Protein AF-A0A177PWS9-F1 (afdb_monomer_lite)

Secondary structure (DSSP, 8-state):
------PPPPHHHHHHHHHHHH---EEEEE-TTS-EEEEETTTTEEEEESSHHHHHHHHHHHHHHHHHHHHHH-SSTTTT--PPPHHHHHHHHHHHHHHHHHHHHTT--

Foldseek 3Di:
DDPPPPDPPPLVVVLVCCCVVVVWDKDWDQDPVQKIKIATQFQGDIAIDNDPVVRVVVRSVVLSVLVVVCVVPPPDPVVNGDGHDPVVVVVSVVRVVVVVVCVVVVPDD

pLDDT: mean 72.13, std 15.71, range [32.59, 92.88]

Structure (mmCIF, N/CA/C/O backbone):
data_AF-A0A177PWS9-F1
#
_entry.id   AF-A0A177PWS9-F1
#
loop_
_atom_site.group_PDB
_atom_site.id
_atom_site.type_symbol
_atom_site.label_atom_id
_atom_site.label_alt_id
_atom_site.label_comp_id
_atom_site.label_asym_id
_atom_site.label_entity_id
_atom_site.label_seq_id
_atom_site.pdbx_PDB_ins_code
_atom_site.Cartn_x
_atom_site.Cartn_y
_atom_site.Cartn_z
_atom_site.occupancy
_atom_site.B_iso_or_equiv
_atom_site.auth_seq_id
_atom_site.auth_comp_id
_atom_site.auth_asym_id
_atom_site.auth_atom_id
_atom_site.pdbx_PDB_model_num
ATOM 1 N N . MET A 1 1 ? 23.301 28.354 -22.644 1.00 34.28 1 MET A N 1
ATOM 2 C CA . MET A 1 1 ? 22.295 27.435 -23.216 1.00 34.28 1 MET A CA 1
ATOM 3 C C . MET A 1 1 ? 22.006 26.421 -22.125 1.00 34.28 1 MET A C 1
ATOM 5 O O . MET A 1 1 ? 22.954 25.837 -21.627 1.00 34.28 1 MET A O 1
ATOM 9 N N . MET A 1 2 ? 20.772 26.397 -21.621 1.00 33.56 2 MET A N 1
ATOM 10 C CA . MET A 1 2 ? 20.396 25.753 -20.358 1.00 33.56 2 MET A CA 1
ATOM 11 C C . MET A 1 2 ? 20.442 24.224 -20.452 1.00 33.56 2 MET A C 1
ATOM 13 O O . MET A 1 2 ? 19.591 23.631 -21.112 1.00 33.56 2 MET A O 1
ATOM 17 N N . GLU A 1 3 ? 21.363 23.595 -19.728 1.00 37.84 3 GLU A N 1
ATOM 18 C CA . GLU A 1 3 ? 21.196 22.218 -19.266 1.00 37.84 3 GLU A CA 1
ATOM 19 C C . GLU A 1 3 ? 20.168 22.241 -18.130 1.00 37.84 3 GLU A C 1
ATOM 21 O O . GLU A 1 3 ? 20.490 22.498 -16.971 1.00 37.84 3 GLU A O 1
ATOM 26 N N . ARG A 1 4 ? 18.890 22.032 -18.472 1.00 32.59 4 ARG A N 1
ATOM 27 C CA . ARG A 1 4 ? 17.914 21.567 -17.485 1.00 32.59 4 ARG A CA 1
ATOM 28 C C . ARG A 1 4 ? 18.302 20.136 -17.147 1.00 32.59 4 ARG A C 1
ATOM 30 O O . ARG A 1 4 ? 17.910 19.205 -17.846 1.00 32.59 4 ARG A O 1
ATOM 37 N N . LEU A 1 5 ? 19.094 19.991 -16.090 1.00 35.44 5 LEU A N 1
ATOM 38 C CA . LEU A 1 5 ? 19.068 18.797 -15.260 1.00 35.44 5 LEU A CA 1
ATOM 39 C C . LEU A 1 5 ? 17.593 18.458 -15.046 1.00 35.44 5 LEU A C 1
ATOM 41 O O . LEU A 1 5 ? 16.822 19.279 -14.552 1.00 35.44 5 LEU A O 1
ATOM 45 N N . CYS A 1 6 ? 17.187 17.301 -15.553 1.00 34.47 6 CYS A N 1
ATOM 46 C CA . CYS A 1 6 ? 15.897 16.716 -15.258 1.00 34.47 6 CYS A CA 1
ATOM 47 C C . CYS A 1 6 ? 15.949 16.400 -13.762 1.00 34.47 6 CYS A C 1
ATOM 49 O O . CYS A 1 6 ? 16.496 15.373 -13.369 1.00 34.47 6 CYS A O 1
ATOM 51 N N . GLU A 1 7 ? 15.533 17.356 -12.928 1.00 40.75 7 GLU A N 1
ATOM 52 C CA . GLU A 1 7 ? 15.338 17.108 -11.506 1.00 40.75 7 GLU A CA 1
ATOM 53 C C . GLU A 1 7 ? 14.378 15.918 -11.423 1.00 40.75 7 GLU A C 1
ATOM 55 O O . GLU A 1 7 ? 13.330 15.955 -12.084 1.00 40.75 7 GLU A O 1
ATOM 60 N N . PRO A 1 8 ? 14.747 14.826 -10.726 1.00 44.16 8 PRO A N 1
ATOM 61 C CA . PRO A 1 8 ? 13.814 13.734 -10.539 1.00 44.16 8 PRO A CA 1
ATOM 62 C C . PRO A 1 8 ? 12.556 14.342 -9.906 1.00 44.16 8 PRO A C 1
ATOM 64 O O . PRO A 1 8 ? 12.687 15.100 -8.938 1.00 44.16 8 PRO A O 1
ATOM 67 N N . PRO A 1 9 ? 11.360 14.104 -10.476 1.00 49.59 9 PRO A N 1
ATOM 68 C CA . PRO A 1 9 ? 10.129 14.586 -9.867 1.00 49.59 9 PRO A CA 1
ATOM 69 C C . PRO A 1 9 ? 10.121 14.134 -8.409 1.00 49.59 9 PRO A C 1
ATOM 71 O O . PRO A 1 9 ? 10.553 13.015 -8.113 1.00 49.59 9 PRO A O 1
ATOM 74 N N . ALA A 1 10 ? 9.703 15.012 -7.494 1.00 54.94 10 ALA A N 1
ATOM 75 C CA . ALA A 1 10 ? 9.670 14.652 -6.086 1.00 54.94 10 ALA A CA 1
ATOM 76 C C . ALA A 1 10 ? 8.857 13.357 -5.943 1.00 54.94 10 ALA A C 1
ATOM 78 O O . ALA A 1 10 ? 7.873 13.167 -6.657 1.00 54.94 10 ALA A O 1
ATOM 79 N N . ALA A 1 11 ? 9.250 12.456 -5.040 1.00 53.84 11 ALA A N 1
ATOM 80 C CA . ALA A 1 11 ? 8.570 11.168 -4.858 1.00 53.84 11 ALA A CA 1
ATOM 81 C C . ALA A 1 11 ? 7.035 11.319 -4.719 1.00 53.84 11 ALA A C 1
ATOM 83 O O . ALA A 1 11 ? 6.278 10.472 -5.192 1.00 53.84 11 ALA A O 1
ATOM 84 N N . GLY A 1 12 ? 6.577 12.450 -4.162 1.00 55.38 12 GLY A N 1
ATOM 85 C CA . GLY A 1 12 ? 5.165 12.840 -4.112 1.00 55.38 12 GLY A CA 1
ATOM 86 C C . GLY A 1 12 ? 4.505 13.081 -5.480 1.00 55.38 12 GLY A C 1
ATOM 87 O O . GLY A 1 12 ? 3.402 12.591 -5.700 1.00 55.38 12 GLY A O 1
ATOM 88 N N . ASP A 1 13 ? 5.181 13.744 -6.423 1.00 58.66 13 ASP A N 1
ATOM 89 C CA . ASP A 1 13 ? 4.674 13.981 -7.786 1.00 58.66 13 ASP A CA 1
ATOM 90 C C . ASP A 1 13 ? 4.559 12.672 -8.581 1.00 58.66 13 ASP A C 1
ATOM 92 O O . ASP A 1 13 ? 3.644 12.490 -9.388 1.00 58.66 13 ASP A O 1
ATOM 96 N N . ILE A 1 14 ? 5.489 11.738 -8.354 1.00 63.84 14 ILE A N 1
ATOM 97 C CA . ILE A 1 14 ? 5.445 10.402 -8.959 1.00 63.84 14 ILE A CA 1
ATOM 98 C C . ILE A 1 14 ? 4.253 9.628 -8.397 1.00 63.84 14 ILE A C 1
ATOM 100 O O . ILE A 1 14 ? 3.500 9.044 -9.170 1.00 63.84 14 ILE A O 1
ATOM 104 N N . LEU A 1 15 ? 4.047 9.655 -7.077 1.00 62.00 15 LEU A N 1
ATOM 105 C CA . LEU A 1 15 ? 2.925 8.984 -6.420 1.00 62.00 15 LEU A CA 1
ATOM 106 C C . LEU A 1 15 ? 1.571 9.524 -6.860 1.00 62.00 15 LEU A C 1
ATOM 108 O O . LEU A 1 15 ? 0.686 8.723 -7.155 1.00 62.00 15 LEU A O 1
ATOM 112 N N . GLU A 1 16 ? 1.394 10.845 -6.932 1.00 63.03 16 GLU A N 1
ATOM 113 C CA . GLU A 1 16 ? 0.136 11.428 -7.409 1.00 63.03 16 GLU A CA 1
ATOM 114 C C . GLU A 1 16 ? -0.134 11.037 -8.861 1.00 63.03 16 GLU A C 1
ATOM 116 O O . GLU A 1 16 ? -1.205 10.505 -9.158 1.00 63.03 16 GLU A O 1
ATOM 121 N N . ARG A 1 17 ? 0.858 11.174 -9.750 1.00 60.59 17 ARG A N 1
ATOM 122 C CA . ARG A 1 17 ? 0.700 10.784 -11.158 1.00 60.59 17 ARG A CA 1
ATOM 123 C C . ARG A 1 17 ? 0.443 9.296 -11.328 1.00 60.59 17 ARG A C 1
ATOM 125 O O . ARG A 1 17 ? -0.409 8.913 -12.118 1.00 60.59 17 ARG A O 1
ATOM 132 N N . VAL A 1 18 ? 1.134 8.448 -10.578 1.00 63.88 18 VAL A N 1
ATOM 133 C CA . VAL A 1 18 ? 0.901 7.001 -10.575 1.00 63.88 18 VAL A CA 1
ATOM 134 C C . VAL A 1 18 ? -0.500 6.699 -10.064 1.00 63.88 18 VAL A C 1
ATOM 136 O O . VAL A 1 18 ? -1.207 5.897 -10.659 1.00 63.88 18 VAL A O 1
ATOM 139 N N . ASN A 1 19 ? -0.947 7.329 -8.986 1.00 61.38 19 ASN A N 1
ATOM 140 C CA . ASN A 1 19 ? -2.262 7.043 -8.436 1.00 61.38 19 ASN A CA 1
ATOM 141 C C . ASN A 1 19 ? -3.390 7.496 -9.386 1.00 61.38 19 ASN A C 1
ATOM 143 O O . ASN A 1 19 ? -4.392 6.792 -9.534 1.00 61.38 19 ASN A O 1
ATOM 147 N N . GLU A 1 20 ? -3.209 8.617 -10.089 1.00 58.16 20 GLU A N 1
ATOM 148 C CA . GLU A 1 20 ? -4.157 9.124 -11.086 1.00 58.16 20 GLU A CA 1
ATOM 149 C C . GLU A 1 20 ? -4.127 8.339 -12.408 1.00 58.16 20 GLU A C 1
ATOM 151 O O . GLU A 1 20 ? -5.187 7.965 -12.922 1.00 58.16 20 GLU A O 1
ATOM 156 N N . GLU A 1 21 ? -2.939 8.044 -12.945 1.00 60.59 21 GLU A N 1
ATOM 157 C CA . GLU A 1 21 ? -2.759 7.346 -14.226 1.00 60.59 21 GLU A CA 1
ATOM 158 C C . GLU A 1 21 ? -2.955 5.820 -14.095 1.00 60.59 21 GLU A C 1
ATOM 160 O O . GLU A 1 21 ? -3.541 5.200 -14.986 1.00 60.59 21 GLU A O 1
ATOM 165 N N . LEU A 1 22 ? -2.526 5.197 -12.985 1.00 62.25 22 LEU A N 1
ATOM 166 C CA . LEU A 1 22 ? -2.608 3.741 -12.753 1.00 62.25 22 LEU A 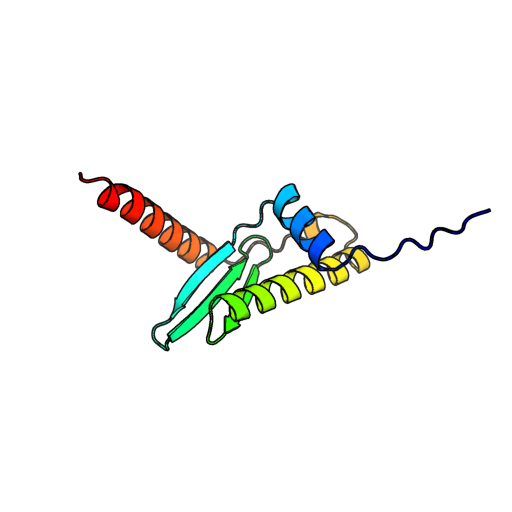CA 1
ATOM 167 C C . LEU A 1 22 ? -3.793 3.297 -11.878 1.00 62.25 22 LEU A C 1
ATOM 169 O O . LEU A 1 22 ? -4.046 2.094 -11.813 1.00 62.25 22 LEU A O 1
ATOM 173 N N . ARG A 1 23 ? -4.557 4.215 -11.257 1.00 66.81 23 ARG A N 1
ATOM 174 C CA . ARG A 1 23 ? -5.728 3.910 -10.398 1.00 66.81 23 ARG A CA 1
ATOM 175 C C . ARG A 1 23 ? -5.491 2.703 -9.481 1.00 66.81 23 ARG A C 1
ATOM 177 O O . ARG A 1 23 ? -6.216 1.703 -9.546 1.00 66.81 23 ARG A O 1
ATOM 184 N N . LEU A 1 24 ? -4.468 2.799 -8.634 1.00 75.88 24 LEU A N 1
ATOM 185 C CA . LEU A 1 24 ? -4.084 1.713 -7.737 1.00 75.88 24 LEU A CA 1
ATOM 186 C C . LEU A 1 24 ? -5.204 1.411 -6.732 1.00 75.88 24 LEU A C 1
ATOM 188 O O . LEU A 1 24 ? -5.727 2.288 -6.039 1.00 75.88 24 LEU A O 1
ATOM 192 N N . ARG A 1 25 ? -5.598 0.141 -6.649 1.00 78.81 25 ARG A N 1
ATOM 193 C CA . ARG A 1 25 ? -6.630 -0.324 -5.723 1.00 78.81 25 ARG A CA 1
ATOM 194 C C . ARG A 1 25 ? -5.999 -0.662 -4.388 1.00 78.81 25 ARG A C 1
ATOM 196 O O . ARG A 1 25 ? -5.457 -1.752 -4.190 1.00 78.81 25 ARG A O 1
ATOM 203 N N . ASN A 1 26 ? -6.174 0.270 -3.464 1.00 83.69 26 ASN A N 1
ATOM 204 C CA . ASN A 1 26 ? -5.714 0.144 -2.093 1.00 83.69 26 ASN A CA 1
ATOM 205 C C . ASN A 1 26 ? -6.896 -0.147 -1.164 1.00 83.69 26 ASN A C 1
ATOM 207 O O . ASN A 1 26 ? -8.020 0.309 -1.395 1.00 83.69 26 ASN A O 1
ATOM 211 N N . PHE A 1 27 ? -6.654 -0.895 -0.093 1.00 82.88 27 PHE A N 1
ATOM 212 C CA . PHE A 1 27 ? -7.579 -0.964 1.034 1.00 82.88 27 PHE A CA 1
ATOM 213 C C . PHE A 1 27 ? -6.833 -0.863 2.351 1.00 82.88 27 PHE A C 1
ATOM 215 O O . PHE A 1 27 ? -5.653 -1.190 2.438 1.00 82.88 27 PHE A O 1
ATOM 222 N N . ALA A 1 28 ? -7.558 -0.410 3.366 1.00 86.81 28 ALA A N 1
ATOM 223 C CA . ALA A 1 28 ? -7.084 -0.327 4.729 1.00 86.81 28 ALA A CA 1
ATOM 224 C C . ALA A 1 28 ? -8.042 -1.093 5.638 1.00 86.81 28 ALA A C 1
ATOM 226 O O . ALA A 1 28 ? -9.263 -1.010 5.475 1.00 86.81 28 ALA A O 1
ATOM 227 N N . GLU A 1 29 ? -7.497 -1.827 6.595 1.00 86.00 29 GLU A N 1
ATOM 228 C CA . GLU A 1 29 ? -8.256 -2.455 7.665 1.00 86.00 29 GLU A CA 1
ATOM 229 C C . GLU A 1 29 ? -7.520 -2.282 8.990 1.00 86.00 29 GLU A C 1
ATOM 231 O O . GLU A 1 29 ? -6.304 -2.442 9.068 1.00 86.00 29 GLU A O 1
ATOM 236 N N . GLN A 1 30 ? -8.264 -1.960 10.045 1.00 88.25 30 GLN A N 1
ATOM 237 C CA . GLN A 1 30 ? -7.723 -2.020 11.394 1.00 88.25 30 GLN A CA 1
ATOM 238 C C . GLN A 1 30 ? -7.806 -3.467 11.886 1.00 88.25 30 GLN A C 1
ATOM 240 O O . GLN A 1 30 ? -8.868 -4.100 11.841 1.00 88.25 30 GLN A O 1
ATOM 245 N N . ARG A 1 31 ? -6.672 -4.011 12.320 1.00 85.06 31 ARG A N 1
ATOM 246 C CA . ARG A 1 31 ? -6.564 -5.356 12.880 1.00 85.06 31 ARG A CA 1
ATOM 247 C C . ARG A 1 31 ? -6.961 -5.356 14.361 1.00 85.06 31 ARG A C 1
ATOM 249 O O . ARG A 1 31 ? -7.145 -4.318 14.993 1.00 85.06 31 ARG A O 1
ATOM 256 N N . ARG A 1 32 ? -7.171 -6.556 14.915 1.00 79.69 32 ARG A N 1
ATOM 257 C CA . ARG A 1 32 ? -7.674 -6.749 16.294 1.00 79.69 32 ARG A CA 1
ATOM 258 C C . ARG A 1 32 ? -6.703 -6.276 17.380 1.00 79.69 32 ARG A C 1
ATOM 260 O O . ARG A 1 32 ? -7.131 -6.050 18.503 1.00 79.69 32 ARG A O 1
ATOM 267 N N . ASP A 1 33 ? -5.429 -6.169 17.043 1.00 84.56 33 ASP A N 1
ATOM 268 C CA . ASP A 1 33 ? -4.336 -5.630 17.856 1.00 84.56 33 ASP A CA 1
ATOM 269 C C . ASP A 1 33 ? -4.292 -4.090 17.863 1.00 84.56 33 ASP A C 1
ATOM 271 O O . ASP A 1 33 ? -3.470 -3.510 18.562 1.00 84.56 33 ASP A O 1
ATOM 275 N N . GLY A 1 34 ? -5.184 -3.422 17.123 1.00 86.06 34 GLY A N 1
ATOM 276 C CA . GLY A 1 34 ? -5.230 -1.964 17.005 1.00 86.06 34 GLY A CA 1
ATOM 277 C C . GLY A 1 34 ? -4.371 -1.409 15.868 1.00 86.06 34 GLY A C 1
ATOM 278 O O . GLY A 1 34 ? -4.537 -0.238 15.523 1.00 86.06 34 GLY A O 1
ATOM 279 N N . MET A 1 35 ? -3.542 -2.247 15.238 1.00 89.81 35 MET A N 1
ATOM 280 C CA . MET A 1 35 ? -2.681 -1.865 14.122 1.00 89.81 35 MET A CA 1
ATOM 281 C C . MET A 1 35 ? -3.4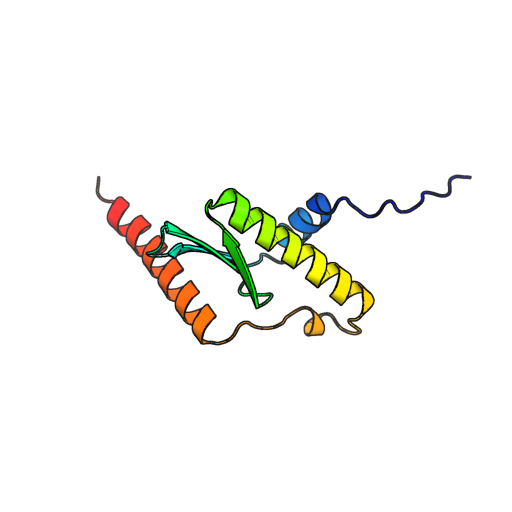91 -1.589 12.859 1.00 89.81 35 MET A C 1
ATOM 283 O O . MET A 1 35 ? -4.457 -2.288 12.534 1.00 89.81 35 MET A O 1
ATOM 287 N N . TRP A 1 36 ? -3.062 -0.589 12.102 1.00 90.75 36 TRP A N 1
ATOM 288 C CA . TRP A 1 36 ? -3.549 -0.329 10.760 1.00 90.75 36 TRP A CA 1
ATOM 289 C C . TRP A 1 36 ? -2.758 -1.138 9.751 1.00 90.75 36 TRP A C 1
ATOM 291 O O . TRP A 1 36 ? -1.538 -1.043 9.680 1.00 90.75 36 TRP A O 1
ATOM 301 N N . TYR A 1 37 ? -3.484 -1.907 8.948 1.00 90.19 37 TYR A N 1
ATOM 302 C CA . TYR A 1 37 ? -2.955 -2.643 7.816 1.00 90.19 37 TYR A CA 1
ATOM 303 C C . TYR A 1 37 ? -3.455 -2.006 6.525 1.00 90.19 37 TYR A C 1
ATOM 305 O O . TYR A 1 37 ? -4.663 -1.821 6.354 1.00 90.19 37 TYR A O 1
ATOM 313 N N . VAL A 1 38 ? -2.544 -1.691 5.613 1.00 90.31 38 VAL A N 1
ATOM 314 C CA . VAL A 1 38 ? -2.864 -1.175 4.283 1.00 90.31 38 VAL A CA 1
ATOM 315 C C . VAL A 1 38 ? -2.237 -2.057 3.215 1.00 90.31 38 VAL A C 1
ATOM 317 O O . VAL A 1 38 ? -1.138 -2.575 3.388 1.00 90.31 38 VAL A O 1
ATOM 320 N N . HIS A 1 39 ? -2.947 -2.239 2.105 1.00 86.88 39 HIS A N 1
ATOM 321 C CA . HIS A 1 39 ? -2.527 -3.145 1.039 1.00 86.88 39 HIS A CA 1
ATOM 322 C C . HIS A 1 39 ? -2.870 -2.575 -0.333 1.00 86.88 39 HIS A C 1
ATOM 324 O O . HIS A 1 39 ? -4.024 -2.214 -0.582 1.00 86.88 39 HIS A O 1
ATOM 330 N N . CYS A 1 40 ? -1.891 -2.565 -1.236 1.00 86.44 40 CYS A N 1
ATOM 331 C CA . CYS A 1 40 ? -2.045 -2.270 -2.657 1.00 86.44 40 CYS A CA 1
ATOM 332 C C . CYS A 1 40 ? -2.167 -3.578 -3.450 1.00 86.44 40 CYS A C 1
ATOM 334 O O . CYS A 1 40 ? -1.251 -4.400 -3.511 1.00 86.44 40 CYS A O 1
ATOM 336 N N . ILE A 1 41 ? -3.320 -3.795 -4.080 1.00 81.38 41 ILE A N 1
ATOM 337 C CA . ILE A 1 41 ? -3.640 -5.065 -4.757 1.00 81.38 41 ILE A CA 1
ATOM 338 C C . ILE A 1 41 ? -2.918 -5.196 -6.090 1.00 81.38 41 ILE A C 1
ATOM 340 O O . ILE A 1 41 ? -2.578 -6.307 -6.504 1.00 81.38 41 ILE A O 1
ATOM 344 N N . ASP A 1 42 ? -2.742 -4.073 -6.777 1.00 79.62 42 ASP A N 1
ATOM 345 C CA . ASP A 1 42 ? -2.195 -4.053 -8.128 1.00 79.62 42 ASP A CA 1
ATOM 346 C C . ASP A 1 42 ? -0.679 -4.297 -8.126 1.00 79.62 42 ASP A C 1
ATOM 348 O O . ASP A 1 42 ? -0.174 -4.940 -9.046 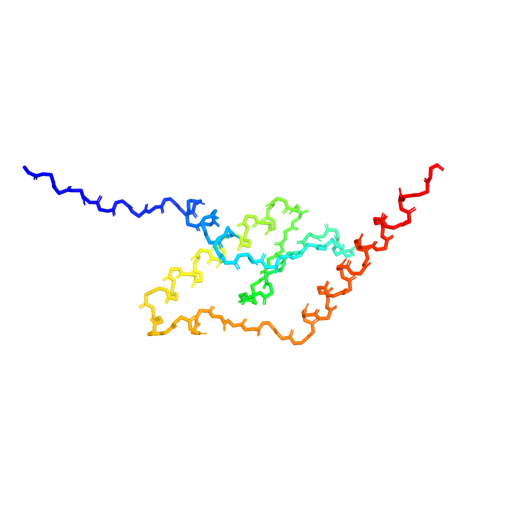1.00 79.62 42 ASP A O 1
ATOM 352 N N . LEU A 1 43 ? 0.014 -3.883 -7.057 1.00 80.94 43 LEU A N 1
ATOM 353 C CA . LEU A 1 43 ? 1.458 -4.083 -6.870 1.00 80.94 43 LEU A CA 1
ATOM 354 C C . LEU A 1 43 ? 1.805 -5.187 -5.859 1.00 80.94 43 LEU A C 1
ATOM 356 O O . LEU A 1 43 ? 2.964 -5.575 -5.747 1.00 80.94 43 LEU A O 1
ATOM 360 N N . CYS A 1 44 ? 0.809 -5.727 -5.146 1.00 84.50 44 CYS A N 1
ATOM 361 C CA . CYS A 1 44 ? 1.006 -6.705 -4.074 1.00 84.50 44 CYS A CA 1
ATOM 362 C C . CYS A 1 44 ? 1.970 -6.209 -2.981 1.00 84.50 44 CYS A C 1
ATOM 364 O O . CYS A 1 44 ? 2.846 -6.951 -2.539 1.00 84.50 44 CYS A O 1
ATOM 366 N N . LEU A 1 45 ? 1.793 -4.956 -2.568 1.00 87.19 45 LEU A N 1
ATOM 367 C CA . LEU A 1 45 ? 2.564 -4.320 -1.502 1.00 87.19 45 LEU A CA 1
ATOM 368 C C . LEU A 1 45 ? 1.676 -4.103 -0.287 1.00 87.19 45 LEU A C 1
ATOM 370 O O . LEU A 1 45 ? 0.491 -3.788 -0.437 1.00 87.19 45 LEU A O 1
ATOM 374 N N . ASP A 1 46 ? 2.255 -4.245 0.896 1.00 90.19 46 ASP A N 1
ATOM 375 C CA . ASP A 1 46 ? 1.550 -4.070 2.149 1.00 90.19 46 ASP A CA 1
ATOM 376 C C . ASP A 1 46 ? 2.407 -3.431 3.233 1.00 90.19 46 ASP A C 1
ATOM 378 O O . ASP A 1 46 ? 3.614 -3.653 3.345 1.00 90.19 46 ASP A O 1
ATOM 382 N N . ALA A 1 47 ? 1.742 -2.622 4.051 1.00 92.06 47 ALA A N 1
ATOM 383 C CA . ALA A 1 47 ? 2.364 -1.931 5.160 1.00 92.06 47 ALA A CA 1
ATOM 384 C C . ALA A 1 47 ? 1.470 -1.966 6.397 1.00 92.06 47 ALA A C 1
ATOM 386 O O . ALA A 1 47 ? 0.237 -1.961 6.319 1.00 92.06 47 ALA A O 1
ATOM 387 N N . GLU A 1 48 ? 2.119 -1.975 7.557 1.00 92.25 48 GLU A N 1
ATOM 388 C CA . GLU A 1 48 ? 1.461 -1.911 8.854 1.00 92.25 48 GLU A CA 1
ATOM 389 C C . GLU A 1 48 ? 2.089 -0.845 9.759 1.00 92.25 48 GLU A C 1
ATOM 391 O O . GLU A 1 48 ? 3.303 -0.586 9.732 1.00 92.25 48 GLU A O 1
ATOM 396 N N . ALA A 1 49 ? 1.242 -0.183 10.542 1.00 92.88 49 ALA A N 1
ATOM 397 C CA . ALA A 1 49 ? 1.654 0.795 11.542 1.00 92.88 49 ALA A CA 1
ATOM 398 C C . ALA A 1 49 ? 0.563 1.014 12.597 1.00 92.88 49 ALA A C 1
ATOM 400 O O . ALA A 1 49 ? -0.585 0.617 12.410 1.00 92.88 49 ALA A O 1
ATOM 401 N N . ASP A 1 50 ? 0.909 1.712 13.678 1.00 90.75 50 ASP A N 1
ATOM 402 C CA . ASP A 1 50 ? -0.022 2.036 14.764 1.00 90.75 50 ASP A CA 1
ATOM 403 C C . ASP A 1 50 ? -1.126 3.016 14.330 1.00 90.75 50 ASP A C 1
ATOM 405 O O . ASP A 1 50 ? -2.230 3.010 14.877 1.00 90.75 50 ASP A O 1
ATOM 409 N N . THR A 1 51 ? -0.862 3.846 13.315 1.00 91.62 51 THR A N 1
ATOM 410 C CA . THR A 1 51 ? -1.822 4.815 12.776 1.00 91.62 51 THR A CA 1
ATOM 411 C C . THR A 1 51 ? -2.083 4.585 11.289 1.00 91.62 51 THR A C 1
ATOM 413 O O . THR A 1 51 ? -1.213 4.133 10.544 1.00 91.62 51 THR A O 1
ATOM 416 N N . TYR A 1 52 ? -3.289 4.938 10.830 1.00 86.56 52 TYR A N 1
ATOM 417 C CA . TYR A 1 52 ? -3.634 4.882 9.405 1.00 86.56 52 TYR A CA 1
ATOM 418 C C . TYR A 1 52 ? -2.687 5.739 8.558 1.00 86.56 52 TYR A C 1
ATOM 420 O O . TYR A 1 52 ? -2.285 5.317 7.476 1.00 86.56 52 TYR A O 1
ATOM 428 N N . SER A 1 53 ? -2.332 6.928 9.059 1.00 87.44 53 SER A N 1
ATOM 429 C CA . SER A 1 53 ? -1.437 7.851 8.360 1.00 87.44 53 SER A CA 1
ATOM 430 C C . SER A 1 53 ? -0.059 7.228 8.162 1.00 87.44 53 SER A C 1
ATOM 432 O O . SER A 1 53 ? 0.435 7.218 7.042 1.00 87.44 53 SER A O 1
ATOM 434 N N . ASP A 1 54 ? 0.522 6.643 9.211 1.00 89.31 54 ASP A N 1
ATOM 435 C CA . ASP A 1 54 ? 1.846 6.022 9.122 1.00 89.31 54 ASP A CA 1
ATOM 436 C C . ASP A 1 54 ? 1.834 4.782 8.230 1.00 89.31 54 ASP A C 1
ATOM 438 O O . ASP A 1 54 ? 2.759 4.564 7.450 1.00 89.31 54 ASP A O 1
ATOM 442 N N . ALA A 1 55 ? 0.775 3.970 8.314 1.00 89.44 55 ALA A N 1
ATOM 443 C CA . ALA A 1 55 ? 0.628 2.786 7.476 1.00 89.44 55 ALA A CA 1
ATOM 444 C C . ALA A 1 55 ? 0.544 3.191 5.998 1.00 89.44 55 ALA A C 1
ATOM 446 O O . ALA A 1 55 ? 1.208 2.594 5.153 1.00 89.44 55 ALA A O 1
ATOM 447 N N . ARG A 1 56 ? -0.218 4.249 5.696 1.00 87.88 56 ARG A N 1
ATOM 448 C CA . ARG A 1 56 ? -0.333 4.808 4.349 1.00 87.88 56 ARG A CA 1
ATOM 449 C C . ARG A 1 56 ? 0.993 5.362 3.836 1.00 87.88 56 ARG A C 1
ATOM 451 O O . ARG A 1 56 ? 1.384 4.975 2.745 1.00 87.88 56 ARG A O 1
ATOM 458 N N . THR A 1 57 ? 1.692 6.188 4.612 1.00 89.06 57 THR A N 1
ATOM 459 C CA . THR A 1 57 ? 2.999 6.732 4.210 1.00 89.06 57 THR A CA 1
ATOM 460 C C . THR A 1 57 ? 3.994 5.613 3.910 1.00 89.06 57 THR A C 1
ATOM 462 O O . THR A 1 57 ? 4.643 5.633 2.873 1.00 89.06 57 THR A O 1
ATOM 465 N N . LYS A 1 58 ? 4.054 4.574 4.755 1.00 90.56 58 LYS A N 1
ATOM 466 C CA . LYS A 1 58 ? 4.906 3.403 4.499 1.00 90.56 58 LYS A CA 1
ATOM 467 C C . LYS A 1 58 ? 4.542 2.677 3.204 1.00 90.56 58 LYS A C 1
ATOM 469 O O . LYS A 1 58 ? 5.434 2.208 2.504 1.00 90.56 58 LYS A O 1
ATOM 474 N N . LEU A 1 59 ? 3.251 2.535 2.901 1.00 89.50 59 LEU A N 1
ATOM 475 C CA . LEU A 1 59 ? 2.809 1.914 1.652 1.00 89.50 59 LEU A CA 1
ATOM 476 C C . LEU A 1 59 ? 3.193 2.771 0.446 1.00 89.50 59 LEU A C 1
ATOM 478 O O . LEU A 1 59 ? 3.664 2.231 -0.549 1.00 89.50 59 LEU A O 1
ATOM 482 N N . ASP A 1 60 ? 3.017 4.085 0.547 1.00 87.38 60 ASP A N 1
ATOM 483 C CA . ASP A 1 60 ? 3.384 5.035 -0.498 1.00 87.38 60 ASP A CA 1
ATOM 484 C C . ASP A 1 60 ? 4.904 4.977 -0.770 1.00 87.38 60 ASP A C 1
ATOM 486 O O . ASP A 1 60 ? 5.311 4.820 -1.921 1.00 87.38 60 ASP A O 1
ATOM 490 N N . ASP A 1 61 ? 5.742 4.943 0.272 1.00 88.31 61 ASP A N 1
ATOM 491 C CA . ASP A 1 61 ? 7.197 4.764 0.141 1.00 88.31 61 ASP A CA 1
ATOM 492 C C . ASP A 1 61 ? 7.558 3.437 -0.548 1.00 88.31 61 ASP A C 1
ATOM 494 O O . ASP A 1 61 ? 8.390 3.399 -1.458 1.00 88.31 61 ASP A O 1
ATOM 498 N N . GLN A 1 62 ? 6.905 2.332 -0.167 1.00 88.38 62 GLN A N 1
ATOM 499 C CA . GLN A 1 62 ? 7.115 1.033 -0.815 1.00 88.38 62 GLN A CA 1
ATOM 500 C C . GLN A 1 62 ? 6.712 1.050 -2.294 1.00 88.38 62 GLN A C 1
ATOM 502 O O . GLN A 1 62 ? 7.374 0.410 -3.113 1.00 88.38 62 GLN A O 1
ATOM 507 N N . ILE A 1 63 ? 5.631 1.754 -2.646 1.00 86.31 63 ILE A N 1
ATOM 508 C CA . ILE A 1 63 ? 5.182 1.904 -4.033 1.00 86.31 63 ILE A CA 1
ATOM 509 C C . ILE A 1 63 ? 6.234 2.666 -4.838 1.00 86.31 63 ILE A C 1
ATOM 511 O O . ILE A 1 63 ? 6.606 2.195 -5.912 1.00 86.31 63 ILE A O 1
ATOM 515 N N . VAL A 1 64 ? 6.750 3.788 -4.322 1.00 84.56 64 VAL A N 1
ATOM 516 C CA . VAL A 1 64 ? 7.817 4.557 -4.989 1.00 84.56 64 VAL A CA 1
ATOM 517 C C . VAL A 1 64 ? 9.040 3.686 -5.202 1.00 84.56 64 VAL A C 1
ATOM 519 O O . VAL A 1 64 ? 9.465 3.517 -6.340 1.00 84.56 64 VAL A O 1
ATOM 522 N N . MET A 1 65 ? 9.545 3.054 -4.140 1.00 84.06 65 MET A N 1
ATOM 523 C CA . MET A 1 65 ? 10.720 2.189 -4.230 1.00 84.06 65 MET A CA 1
ATOM 524 C C . MET A 1 65 ? 10.524 1.054 -5.241 1.00 84.06 65 MET A C 1
ATOM 526 O O . MET A 1 65 ? 11.439 0.715 -5.991 1.00 84.06 65 MET A O 1
ATOM 530 N N . HIS A 1 66 ? 9.331 0.454 -5.278 1.00 83.94 66 HIS A N 1
ATOM 531 C CA . HIS A 1 66 ? 9.018 -0.601 -6.234 1.00 83.94 66 HIS A CA 1
ATOM 532 C C . HIS A 1 66 ? 9.021 -0.085 -7.673 1.00 83.94 66 HIS A C 1
ATOM 534 O O . HIS A 1 66 ? 9.550 -0.752 -8.561 1.00 83.94 66 HIS A O 1
ATOM 540 N N . LEU A 1 67 ? 8.435 1.089 -7.907 1.00 79.81 67 LEU A N 1
ATOM 541 C CA . LEU A 1 67 ? 8.365 1.699 -9.228 1.00 79.81 67 LEU A CA 1
ATOM 542 C C . LEU A 1 67 ? 9.729 2.182 -9.706 1.00 79.81 67 LEU A C 1
ATOM 544 O O . LEU A 1 67 ? 10.056 1.936 -10.858 1.00 79.81 67 LEU A O 1
ATOM 548 N N . GLU A 1 68 ? 10.535 2.799 -8.846 1.00 81.25 68 GLU A N 1
ATOM 549 C CA . GLU A 1 68 ? 11.914 3.184 -9.163 1.00 81.25 68 GLU A CA 1
ATOM 550 C C . GLU A 1 68 ? 12.739 1.954 -9.552 1.00 81.25 68 GLU A C 1
ATOM 552 O O . GLU A 1 68 ? 13.292 1.898 -10.651 1.00 81.25 68 GLU A O 1
ATOM 557 N N . TRP A 1 69 ? 12.718 0.907 -8.720 1.00 79.94 69 TRP A N 1
ATOM 558 C CA . TRP A 1 69 ? 13.415 -0.347 -9.015 1.00 79.94 69 TRP A CA 1
ATOM 559 C C . TRP A 1 69 ? 12.939 -0.988 -10.324 1.00 79.94 69 TRP A C 1
ATOM 561 O O . TRP A 1 69 ? 13.734 -1.497 -11.124 1.00 79.94 69 TRP A O 1
ATOM 571 N N . ALA A 1 70 ? 11.630 -0.969 -10.565 1.00 77.75 70 ALA A N 1
ATOM 572 C CA . ALA A 1 70 ? 11.056 -1.531 -11.770 1.00 77.75 70 ALA A CA 1
ATOM 573 C C . ALA A 1 70 ? 11.317 -0.656 -13.005 1.00 77.75 70 ALA A C 1
ATOM 575 O O . ALA A 1 70 ? 11.507 -1.210 -14.075 1.00 77.75 70 ALA A O 1
ATOM 576 N N . LEU A 1 71 ? 11.404 0.669 -12.903 1.00 75.44 71 LEU A N 1
ATOM 577 C CA . LEU A 1 71 ? 11.812 1.529 -14.020 1.00 75.44 71 LEU A CA 1
ATOM 578 C C . LEU A 1 71 ? 13.269 1.275 -14.424 1.00 75.44 71 LEU A C 1
ATOM 580 O O . LEU A 1 71 ? 13.585 1.296 -15.612 1.00 75.44 71 LEU A O 1
ATOM 584 N N . GLU A 1 72 ? 14.137 0.981 -13.458 1.00 78.50 72 GLU A N 1
ATOM 585 C CA . GLU A 1 72 ? 15.537 0.634 -13.720 1.00 78.50 72 GLU A CA 1
ATOM 586 C C . GLU A 1 72 ? 15.704 -0.776 -14.308 1.00 78.50 72 GLU A C 1
ATOM 588 O O . GLU A 1 72 ? 16.592 -1.014 -15.130 1.00 78.50 72 GLU A O 1
ATOM 593 N N . THR A 1 73 ? 14.854 -1.725 -13.900 1.00 71.69 73 THR A N 1
ATOM 594 C CA . THR A 1 73 ? 15.061 -3.159 -14.177 1.00 71.69 73 THR A CA 1
ATOM 595 C C . THR A 1 73 ? 14.105 -3.731 -15.232 1.00 71.69 73 THR A C 1
ATOM 597 O O . THR A 1 73 ? 14.437 -4.707 -15.915 1.00 71.69 73 THR A O 1
ATOM 600 N N . ALA A 1 74 ? 12.905 -3.169 -15.384 1.00 65.06 74 ALA A N 1
ATOM 601 C CA . ALA A 1 74 ? 11.869 -3.724 -16.246 1.00 65.06 74 ALA A CA 1
ATOM 602 C C . ALA A 1 74 ? 12.150 -3.427 -17.719 1.00 65.06 74 ALA A C 1
ATOM 604 O O . ALA A 1 74 ? 12.264 -2.284 -18.155 1.00 65.06 74 ALA A O 1
ATOM 605 N N . LYS A 1 75 ? 12.169 -4.489 -18.527 1.00 60.06 75 LYS A N 1
ATOM 606 C CA . LYS A 1 75 ? 12.217 -4.379 -19.992 1.00 60.06 75 LYS A CA 1
ATOM 607 C C . LYS A 1 75 ? 10.827 -4.195 -20.595 1.00 60.06 75 LYS A C 1
ATOM 609 O O . LYS A 1 75 ? 10.712 -3.760 -21.738 1.00 60.06 75 LYS A O 1
ATOM 614 N N . THR A 1 76 ? 9.774 -4.548 -19.852 1.00 58.28 76 THR A N 1
ATOM 615 C CA . THR A 1 76 ? 8.385 -4.411 -20.292 1.00 58.28 76 THR A CA 1
ATOM 616 C C . THR A 1 76 ? 7.462 -3.948 -19.162 1.00 58.28 76 THR A C 1
ATOM 618 O O . THR A 1 76 ? 7.642 -4.357 -18.017 1.00 58.28 76 THR A O 1
ATOM 621 N N . PRO A 1 77 ? 6.403 -3.171 -19.463 1.00 61.59 77 PRO A N 1
ATOM 622 C CA . PRO A 1 77 ? 5.487 -2.658 -18.443 1.00 61.59 77 PRO A CA 1
ATOM 623 C C . PRO A 1 77 ? 4.642 -3.734 -17.739 1.00 61.59 77 PRO A C 1
ATOM 625 O O . PRO A 1 77 ? 3.969 -3.448 -16.756 1.00 61.59 77 PRO A O 1
ATOM 628 N N . ARG A 1 78 ? 4.666 -4.987 -18.213 1.00 60.50 78 ARG A N 1
ATOM 629 C CA . ARG A 1 78 ? 4.048 -6.121 -17.508 1.00 60.50 78 ARG A CA 1
ATOM 630 C C . ARG A 1 78 ? 4.854 -6.581 -16.299 1.00 60.50 78 ARG A C 1
ATOM 632 O O . ARG A 1 78 ? 4.251 -7.131 -15.387 1.00 60.50 78 ARG A O 1
ATOM 639 N N . ASP A 1 79 ? 6.160 -6.332 -16.275 1.00 63.66 79 ASP A N 1
ATOM 640 C CA . ASP A 1 79 ? 7.015 -6.712 -15.146 1.00 63.66 79 ASP A CA 1
ATOM 641 C C . ASP A 1 79 ? 6.763 -5.825 -13.911 1.00 63.66 79 ASP A C 1
ATOM 643 O O . ASP A 1 79 ? 7.041 -6.247 -12.790 1.00 63.66 79 ASP A O 1
ATOM 647 N N . LEU A 1 80 ? 6.168 -4.638 -14.117 1.00 65.38 80 LEU A N 1
ATOM 648 C CA . LEU A 1 80 ? 5.697 -3.725 -13.065 1.00 65.38 80 LEU A CA 1
ATOM 649 C C . LEU A 1 80 ? 4.484 -4.282 -12.307 1.00 65.38 80 LEU A C 1
ATOM 651 O O . LEU A 1 80 ? 4.294 -4.002 -11.129 1.00 65.38 80 LEU A O 1
ATOM 655 N N . LEU A 1 81 ? 3.626 -5.049 -12.985 1.00 66.50 81 LEU A N 1
ATOM 656 C CA . LEU A 1 81 ? 2.382 -5.537 -12.403 1.00 66.50 81 LEU A CA 1
ATOM 657 C C . LEU A 1 81 ? 2.599 -6.933 -11.837 1.00 66.50 81 LEU A C 1
ATOM 659 O O . LEU A 1 81 ? 2.564 -7.930 -12.562 1.00 66.50 81 LEU A O 1
ATOM 663 N N . ARG A 1 82 ? 2.752 -7.018 -10.514 1.00 66.69 82 ARG A N 1
ATOM 664 C CA . ARG A 1 82 ? 2.655 -8.287 -9.790 1.00 66.69 82 ARG A CA 1
ATOM 665 C C . ARG A 1 82 ? 1.247 -8.462 -9.238 1.00 66.69 82 ARG A C 1
ATOM 667 O O . ARG A 1 82 ? 0.955 -7.980 -8.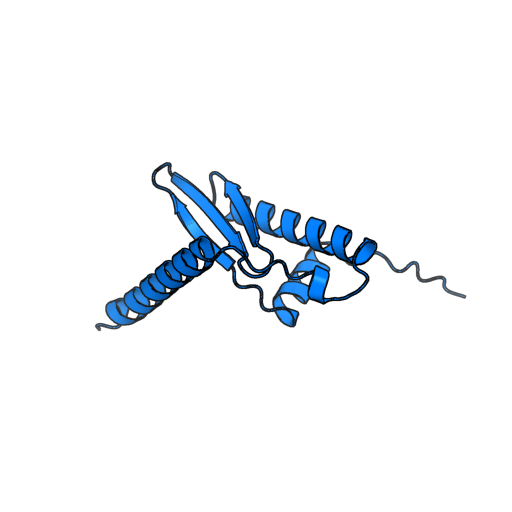145 1.00 66.69 82 ARG A O 1
ATOM 674 N N . PRO A 1 83 ? 0.360 -9.179 -9.954 1.00 64.06 83 PRO A N 1
ATOM 675 C CA . PRO A 1 83 ? -0.977 -9.433 -9.456 1.00 64.06 83 PRO A CA 1
ATOM 676 C C . PRO A 1 83 ? -0.924 -10.099 -8.081 1.00 64.06 83 PRO A C 1
ATOM 678 O O . PRO A 1 83 ? -0.420 -11.214 -7.945 1.00 64.06 83 PRO A O 1
ATOM 681 N N . SER A 1 84 ? -1.506 -9.432 -7.083 1.00 62.78 84 SER A N 1
ATOM 682 C CA . SER A 1 84 ? -1.544 -9.955 -5.721 1.00 62.78 84 SER A CA 1
ATOM 683 C C . SER A 1 84 ? -2.265 -11.315 -5.652 1.00 62.78 84 SER A C 1
ATOM 685 O O . SER A 1 84 ? -3.238 -11.524 -6.403 1.00 62.78 84 SER A O 1
ATOM 687 N N . PRO A 1 85 ? -1.810 -12.244 -4.779 1.00 74.25 85 PRO A N 1
ATOM 688 C CA . PRO A 1 85 ? -2.419 -13.554 -4.580 1.00 74.25 85 PRO A CA 1
ATOM 689 C C . PRO A 1 85 ? -3.935 -13.489 -4.372 1.00 74.25 85 PRO A C 1
ATOM 691 O O . PRO A 1 85 ? -4.488 -12.509 -3.867 1.00 74.25 85 PRO A O 1
ATOM 694 N N . LEU A 1 86 ? -4.627 -14.575 -4.732 1.00 71.62 86 LEU A N 1
ATOM 695 C CA . LEU A 1 86 ? -6.092 -14.656 -4.678 1.00 71.62 86 LEU A CA 1
ATOM 696 C C . LEU A 1 86 ? -6.666 -14.329 -3.289 1.00 71.62 86 LEU A C 1
ATOM 698 O O . LEU A 1 86 ? -7.746 -13.742 -3.210 1.00 71.62 86 LEU A O 1
ATOM 702 N N . GLU A 1 87 ? -5.943 -14.650 -2.213 1.00 72.62 87 GLU A N 1
ATOM 703 C CA . GLU A 1 87 ? -6.356 -14.336 -0.841 1.00 72.62 87 GLU A CA 1
ATOM 704 C C . GLU A 1 87 ? -6.558 -12.826 -0.621 1.00 72.62 87 GLU A C 1
ATOM 706 O O . GLU A 1 87 ? -7.590 -12.409 -0.091 1.00 72.62 87 GLU A O 1
ATOM 711 N N . PHE A 1 88 ? -5.636 -11.988 -1.097 1.00 72.06 88 PHE A N 1
ATOM 712 C CA . PHE A 1 88 ? -5.729 -10.533 -0.948 1.00 72.06 88 PHE A CA 1
ATOM 713 C C . PHE A 1 88 ? -6.841 -9.934 -1.806 1.00 72.06 88 PHE A C 1
ATOM 715 O O . PHE A 1 88 ? -7.556 -9.032 -1.368 1.00 72.06 88 PHE A O 1
ATOM 722 N N . ARG A 1 89 ? -7.086 -10.498 -2.995 1.00 74.25 89 ARG A N 1
ATOM 723 C CA . ARG A 1 89 ? -8.240 -10.112 -3.825 1.00 74.25 89 ARG A CA 1
ATOM 724 C C . ARG A 1 89 ? -9.565 -10.418 -3.127 1.00 74.25 89 ARG A C 1
ATOM 726 O O . ARG A 1 89 ? -10.513 -9.639 -3.224 1.00 74.25 89 ARG A O 1
ATOM 733 N N . LEU A 1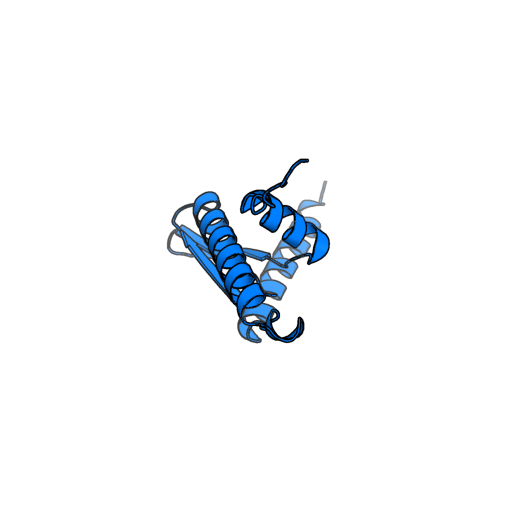 90 ? -9.637 -11.539 -2.409 1.00 76.88 90 LEU A N 1
ATOM 734 C CA . LEU A 1 90 ? -10.786 -11.915 -1.583 1.00 76.88 90 LEU A CA 1
ATOM 735 C C . LEU A 1 90 ? -10.966 -10.966 -0.391 1.00 76.88 90 LEU A C 1
ATOM 737 O O . LEU A 1 90 ? -12.098 -10.554 -0.125 1.00 76.88 90 LEU A O 1
ATOM 741 N N . ARG A 1 91 ? -9.880 -10.579 0.293 1.00 74.94 91 ARG A N 1
ATOM 742 C CA . ARG A 1 91 ? -9.925 -9.577 1.375 1.00 74.94 91 ARG A CA 1
ATOM 743 C C . ARG A 1 91 ? -10.423 -8.229 0.877 1.00 74.94 91 ARG A C 1
ATOM 745 O O . ARG A 1 91 ? -11.379 -7.705 1.441 1.00 74.94 91 ARG A O 1
ATOM 752 N N . TYR A 1 92 ? -9.888 -7.740 -0.238 1.00 77.06 92 TYR A N 1
ATOM 753 C CA . TYR A 1 92 ? -10.390 -6.525 -0.872 1.00 77.06 92 TYR A CA 1
ATOM 754 C C . TYR A 1 92 ? -11.867 -6.623 -1.220 1.00 77.06 92 TYR A C 1
ATOM 756 O O . TYR A 1 92 ? -12.644 -5.730 -0.903 1.00 77.06 92 TYR A O 1
ATOM 764 N N . ARG A 1 93 ? -12.292 -7.735 -1.830 1.00 75.38 93 ARG A N 1
ATOM 765 C CA . ARG A 1 93 ?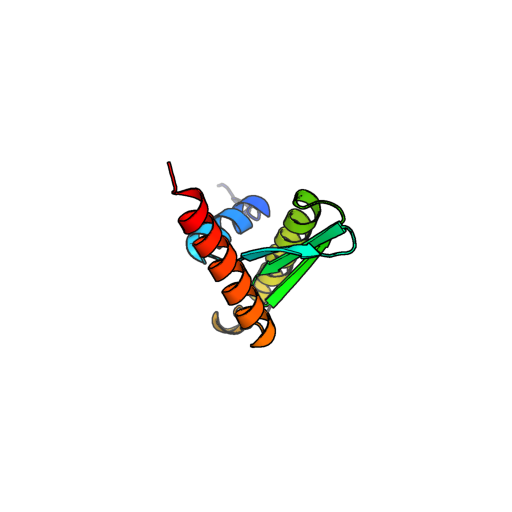 -13.697 -7.926 -2.195 1.00 75.38 93 ARG A CA 1
ATOM 766 C C . ARG A 1 93 ? -14.606 -7.923 -0.965 1.00 75.38 93 ARG A C 1
ATOM 768 O O . ARG A 1 93 ? -15.708 -7.386 -1.039 1.00 75.38 93 ARG A O 1
ATOM 775 N N . ARG A 1 94 ? -14.147 -8.464 0.171 1.00 75.75 94 ARG A N 1
ATOM 776 C CA . ARG A 1 94 ? -14.848 -8.376 1.464 1.00 75.75 94 ARG A CA 1
ATOM 777 C C . ARG A 1 94 ? -14.884 -6.947 2.004 1.00 75.75 94 ARG A C 1
ATOM 779 O O . ARG A 1 94 ? -15.950 -6.518 2.435 1.00 75.75 94 ARG A O 1
ATOM 786 N N . ALA A 1 95 ? -13.768 -6.223 1.979 1.00 75.06 95 ALA A N 1
ATOM 787 C CA . ALA A 1 95 ? -13.702 -4.827 2.413 1.00 75.06 95 ALA A CA 1
ATOM 788 C C . ALA A 1 95 ? -14.624 -3.937 1.563 1.00 75.06 95 ALA A C 1
ATOM 790 O O . ALA A 1 95 ? -15.435 -3.187 2.099 1.00 75.06 95 ALA A O 1
ATOM 791 N N . TRP A 1 96 ? -14.594 -4.115 0.242 1.00 80.19 96 TRP A N 1
ATOM 792 C CA . TRP A 1 96 ? -15.476 -3.439 -0.704 1.00 80.19 96 TRP A CA 1
ATOM 793 C C . TRP A 1 96 ? -16.952 -3.769 -0.454 1.00 80.19 96 TRP A C 1
ATOM 795 O O . TRP A 1 96 ? -17.778 -2.863 -0.392 1.00 80.19 96 TRP A O 1
ATOM 805 N N . LEU A 1 97 ? -17.294 -5.048 -0.247 1.00 77.88 97 LEU A N 1
ATOM 806 C CA . LEU A 1 97 ? -18.660 -5.457 0.096 1.00 77.88 97 LEU A CA 1
ATOM 807 C C . LEU A 1 97 ? -19.122 -4.823 1.409 1.00 77.88 97 LEU A C 1
ATOM 809 O O . LEU A 1 97 ? -20.241 -4.328 1.460 1.00 77.88 97 LEU A O 1
ATOM 813 N N . LYS A 1 98 ? -18.277 -4.788 2.447 1.00 73.69 98 LYS A N 1
ATOM 814 C CA . LYS A 1 98 ? -18.601 -4.125 3.720 1.00 73.69 98 LYS A CA 1
ATOM 815 C C . LYS A 1 98 ? -18.838 -2.630 3.535 1.00 73.69 98 LYS A C 1
ATOM 817 O O . LYS A 1 98 ? -19.854 -2.138 4.009 1.00 73.69 98 LYS A O 1
ATOM 822 N N . ALA A 1 99 ? -17.962 -1.935 2.811 1.00 72.56 99 ALA A N 1
ATOM 823 C CA . ALA A 1 99 ? -18.124 -0.512 2.520 1.00 72.56 99 ALA A CA 1
ATOM 824 C C . ALA A 1 99 ? -19.411 -0.243 1.719 1.00 72.56 99 ALA A C 1
ATOM 826 O O . ALA A 1 99 ? -20.170 0.671 2.032 1.00 72.56 99 ALA A O 1
ATOM 827 N N . ARG A 1 100 ? -19.714 -1.094 0.730 1.00 74.44 100 ARG A N 1
ATOM 828 C CA . ARG A 1 100 ? -20.946 -1.032 -0.068 1.00 74.44 100 ARG A CA 1
ATOM 829 C C . ARG A 1 100 ? -22.191 -1.272 0.787 1.00 74.44 100 ARG A C 1
ATOM 831 O O . ARG A 1 100 ? -23.179 -0.568 0.615 1.00 74.44 100 ARG A O 1
ATOM 838 N N . PHE A 1 101 ? -22.141 -2.242 1.699 1.00 70.12 101 PHE A N 1
ATOM 839 C CA . PHE A 1 101 ? -23.228 -2.537 2.630 1.00 70.12 101 PHE A CA 1
ATOM 840 C C . PHE A 1 101 ? -23.420 -1.417 3.650 1.00 70.12 101 PHE A C 1
ATOM 842 O O . PHE A 1 101 ? -24.552 -1.034 3.893 1.00 70.12 101 PHE A O 1
ATOM 849 N N . GLN A 1 102 ? -22.351 -0.845 4.205 1.00 64.94 102 GLN A N 1
ATOM 850 C CA . GLN A 1 102 ? -22.440 0.306 5.107 1.00 64.94 102 GLN A CA 1
ATOM 851 C C . GLN A 1 102 ? -23.009 1.539 4.400 1.00 64.94 102 GLN A C 1
ATOM 853 O O . GLN A 1 102 ? -23.855 2.216 4.968 1.00 64.94 102 GLN A O 1
ATOM 858 N N . ALA A 1 103 ? -22.629 1.788 3.145 1.00 62.03 103 ALA A N 1
ATOM 859 C CA . ALA A 1 103 ? -23.222 2.852 2.335 1.00 62.03 103 ALA A CA 1
ATOM 860 C C . ALA A 1 103 ? -24.709 2.604 2.015 1.00 62.03 103 ALA A C 1
ATOM 862 O O . ALA A 1 103 ? -25.463 3.550 1.829 1.00 62.03 103 ALA A O 1
ATOM 863 N N . PHE A 1 104 ? -25.135 1.339 1.945 1.00 58.84 104 PHE A N 1
ATOM 864 C CA . PHE A 1 104 ? -26.532 0.970 1.707 1.00 58.84 104 PHE A CA 1
ATOM 865 C C . PHE A 1 104 ? -27.377 1.002 2.992 1.00 58.84 104 PHE A C 1
ATOM 867 O O . PHE A 1 104 ? -28.522 1.431 2.966 1.00 58.84 104 PHE A O 1
ATOM 874 N N . VAL A 1 105 ? -26.807 0.579 4.122 1.00 60.69 105 VAL A N 1
ATOM 875 C CA . VAL A 1 105 ? -27.468 0.537 5.438 1.00 60.69 105 VAL A CA 1
ATOM 876 C C . VAL A 1 105 ? -27.460 1.908 6.121 1.00 60.69 105 VAL A C 1
ATOM 878 O O . VAL A 1 105 ? -28.399 2.235 6.830 1.00 60.69 105 VAL A O 1
ATOM 881 N N . GLY A 1 106 ? -26.455 2.750 5.870 1.00 51.22 106 GLY A N 1
ATOM 882 C CA . GLY A 1 106 ? -26.420 4.147 6.321 1.00 51.22 106 GLY A CA 1
ATOM 883 C C . GLY A 1 106 ? -27.333 5.091 5.527 1.00 51.22 106 GLY A C 1
ATOM 884 O O . GLY A 1 106 ? -27.354 6.282 5.814 1.00 51.22 106 GLY A O 1
ATOM 885 N N . ALA A 1 107 ? -28.067 4.579 4.533 1.00 48.66 107 ALA A N 1
ATOM 886 C CA . ALA A 1 107 ? -29.009 5.331 3.702 1.00 48.66 107 ALA A CA 1
ATOM 887 C C . ALA A 1 107 ? -30.481 5.159 4.134 1.00 48.66 107 ALA A C 1
ATOM 889 O O . ALA A 1 107 ? -31.388 5.384 3.332 1.00 48.66 107 ALA A O 1
ATOM 890 N N . THR A 1 108 ? -30.742 4.747 5.377 1.00 43.19 108 THR A N 1
ATOM 891 C CA . THR A 1 108 ? -32.078 4.869 5.985 1.00 43.19 108 THR A CA 1
ATOM 892 C C . THR A 1 108 ? -32.229 6.251 6.637 1.00 43.19 108 THR A C 1
ATOM 894 O O . THR A 1 108 ? -31.390 6.573 7.481 1.00 43.19 108 THR A O 1
ATOM 897 N N . PRO A 1 109 ? -33.232 7.059 6.230 1.00 48.25 109 PRO A N 1
ATOM 898 C CA . PRO A 1 109 ? -33.489 8.398 6.771 1.00 48.25 109 PRO A CA 1
ATOM 899 C C . PRO A 1 109 ? -33.934 8.388 8.237 1.00 48.25 109 PRO A C 1
ATOM 901 O O . PRO A 1 109 ? -34.481 7.355 8.688 1.00 48.25 109 PRO A O 1
#

Sequence (109 aa):
MMERLCEPPAAGDILERVNEELRLRNFAEQRRDGMWYVHCIDLCLDAEADTYSDARTKLDDQIVMHLEWALETAKTPRDLLRPSPLEFRLRYRRAWLKARFQAFVGATP

Radius of gyration: 17.18 Å; chains: 1; bounding box: 56×42×41 Å